Protein AF-A0A0H5D9F1-F1 (afdb_monomer_lite)

Sequence (57 aa):
MMSDDDSAAMLDRVARRYMNMSGEEFIARWTAGEWADTDLDSVPGLVDVWAYVPAVR

Radius of gyration: 10.82 Å; chains: 1; bounding box: 26×18×28 Å

pLDDT: mean 91.26, std 9.09, range [55.75, 97.88]

Structure (mmCIF, N/CA/C/O backbone):
data_AF-A0A0H5D9F1-F1
#
_entry.id 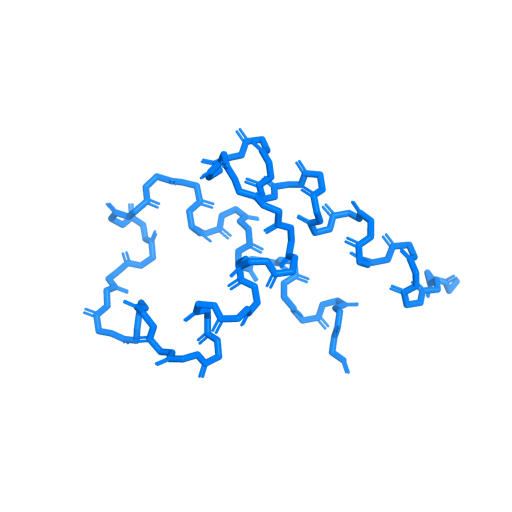  AF-A0A0H5D9F1-F1
#
loop_
_atom_site.group_PDB
_atom_site.id
_atom_site.type_symbol
_atom_site.label_atom_id
_atom_site.label_alt_id
_atom_site.label_comp_id
_atom_site.label_asym_id
_atom_site.label_entity_id
_atom_site.label_seq_id
_atom_site.pdbx_PDB_ins_code
_atom_site.Cartn_x
_atom_site.Cartn_y
_atom_site.Cartn_z
_atom_site.occupancy
_atom_site.B_iso_or_equiv
_atom_site.auth_seq_id
_atom_site.auth_comp_id
_atom_site.auth_asym_id
_atom_site.auth_atom_id
_atom_site.pdbx_PDB_model_num
ATOM 1 N N . MET A 1 1 ? 15.478 -3.645 -18.397 1.00 55.75 1 MET A N 1
ATOM 2 C CA . MET A 1 1 ? 15.695 -3.410 -16.959 1.00 55.75 1 MET A CA 1
ATOM 3 C C . MET A 1 1 ? 14.820 -2.219 -16.633 1.00 55.75 1 MET A C 1
ATOM 5 O O . MET A 1 1 ? 15.057 -1.181 -17.234 1.00 55.75 1 MET A O 1
ATOM 9 N N . MET A 1 2 ? 13.740 -2.399 -15.869 1.00 59.75 2 MET A N 1
ATOM 10 C CA . MET A 1 2 ? 13.044 -1.234 -15.309 1.00 59.75 2 MET A CA 1
ATOM 11 C C . MET A 1 2 ? 14.036 -0.535 -14.381 1.00 59.75 2 MET A C 1
ATOM 13 O O . MET A 1 2 ? 14.770 -1.231 -13.676 1.00 59.75 2 MET A O 1
ATOM 17 N N . SER A 1 3 ? 14.134 0.788 -14.462 1.00 76.69 3 SER A N 1
ATOM 18 C CA . SER A 1 3 ? 14.894 1.544 -13.470 1.00 76.69 3 SER A CA 1
ATOM 19 C C . SER A 1 3 ? 14.100 1.605 -12.165 1.00 76.69 3 SER A C 1
ATOM 21 O O . SER A 1 3 ? 12.875 1.467 -12.166 1.00 76.69 3 SER A O 1
ATOM 23 N N . ASP A 1 4 ? 14.790 1.853 -11.058 1.00 74.69 4 ASP A N 1
ATOM 24 C CA . ASP A 1 4 ? 14.147 2.047 -9.755 1.00 74.69 4 ASP A CA 1
ATOM 25 C C . ASP A 1 4 ? 13.133 3.211 -9.801 1.00 74.69 4 ASP A C 1
ATOM 27 O O . ASP A 1 4 ? 12.063 3.140 -9.194 1.00 74.69 4 ASP A O 1
ATOM 31 N N . ASP A 1 5 ? 13.415 4.235 -10.616 1.00 77.31 5 ASP A N 1
ATOM 32 C CA . ASP A 1 5 ? 12.517 5.366 -10.871 1.00 77.31 5 ASP A CA 1
ATOM 33 C C . ASP A 1 5 ? 11.219 4.940 -11.581 1.00 77.31 5 ASP A C 1
ATOM 35 O O . ASP A 1 5 ? 10.133 5.418 -11.236 1.00 77.31 5 ASP A O 1
ATOM 39 N N . ASP A 1 6 ? 11.298 4.010 -12.542 1.00 86.69 6 ASP A N 1
ATOM 40 C CA . ASP A 1 6 ? 10.117 3.486 -13.239 1.00 86.69 6 ASP A CA 1
ATOM 41 C C . ASP A 1 6 ? 9.227 2.685 -12.278 1.00 86.69 6 ASP A C 1
ATOM 43 O O . ASP A 1 6 ? 7.999 2.823 -12.292 1.00 86.69 6 ASP A O 1
ATOM 47 N N . SER A 1 7 ? 9.833 1.878 -11.404 1.00 87.19 7 SER A N 1
ATOM 48 C CA . SER A 1 7 ? 9.111 1.110 -10.384 1.00 87.19 7 SER A CA 1
ATOM 49 C C . SER A 1 7 ? 8.414 2.013 -9.363 1.00 87.19 7 SER A C 1
ATOM 51 O O . SER A 1 7 ? 7.243 1.788 -9.037 1.00 87.19 7 SER A O 1
ATOM 53 N N . ALA A 1 8 ? 9.090 3.068 -8.896 1.00 90.38 8 ALA A N 1
ATOM 54 C CA . ALA A 1 8 ? 8.508 4.043 -7.976 1.00 90.38 8 ALA A CA 1
ATOM 55 C C . ALA A 1 8 ? 7.328 4.800 -8.612 1.00 90.38 8 ALA A C 1
ATOM 57 O O . ALA A 1 8 ? 6.282 4.972 -7.978 1.00 90.38 8 ALA A O 1
ATOM 58 N N . ALA A 1 9 ? 7.447 5.186 -9.887 1.00 93.44 9 ALA A N 1
ATOM 59 C CA . ALA A 1 9 ? 6.363 5.833 -10.625 1.00 93.44 9 ALA A CA 1
ATOM 60 C C . ALA A 1 9 ? 5.149 4.907 -10.822 1.00 93.44 9 ALA A C 1
ATOM 62 O O . ALA A 1 9 ? 3.998 5.355 -10.751 1.00 93.44 9 ALA A O 1
ATOM 63 N N . MET A 1 10 ? 5.377 3.608 -11.049 1.00 93.81 10 MET A N 1
ATOM 64 C CA . MET A 1 10 ? 4.292 2.627 -11.133 1.00 93.81 10 MET A CA 1
ATOM 65 C C . MET A 1 10 ? 3.579 2.456 -9.793 1.00 93.81 10 MET A C 1
ATOM 67 O O . MET A 1 10 ? 2.346 2.487 -9.768 1.00 93.81 10 MET A O 1
ATOM 71 N N . LEU A 1 11 ? 4.323 2.344 -8.690 1.00 95.06 11 LEU A N 1
ATOM 72 C CA . LEU A 1 11 ? 3.734 2.258 -7.356 1.00 95.06 11 LEU A CA 1
ATOM 73 C C . LEU A 1 11 ? 2.905 3.506 -7.033 1.00 95.06 11 LEU A C 1
ATOM 75 O O . LEU A 1 11 ? 1.762 3.372 -6.600 1.00 95.06 11 LEU A O 1
ATOM 79 N N . ASP A 1 12 ? 3.428 4.707 -7.299 1.00 96.56 12 ASP A N 1
ATOM 80 C CA . ASP A 1 12 ? 2.694 5.958 -7.071 1.00 96.56 12 ASP A CA 1
ATOM 81 C C . ASP A 1 12 ? 1.381 6.001 -7.860 1.00 96.56 12 ASP A C 1
ATOM 83 O O . ASP A 1 12 ? 0.322 6.329 -7.318 1.00 96.56 12 ASP A O 1
ATOM 87 N N . ARG A 1 13 ? 1.408 5.576 -9.126 1.00 96.31 13 ARG A N 1
ATOM 88 C CA . ARG A 1 13 ? 0.203 5.515 -9.957 1.00 96.31 13 ARG A CA 1
ATOM 89 C C . ARG A 1 13 ? -0.845 4.543 -9.406 1.00 96.31 13 ARG A C 1
ATOM 91 O O . ARG A 1 13 ? -2.038 4.852 -9.449 1.00 96.31 13 ARG A O 1
ATOM 98 N N . VAL A 1 14 ? -0.424 3.372 -8.935 1.00 96.44 14 VAL A N 1
ATOM 99 C CA . VAL A 1 14 ? -1.317 2.325 -8.410 1.00 96.44 14 VAL A CA 1
ATOM 100 C C . VAL A 1 14 ? -1.867 2.732 -7.037 1.00 96.44 14 VAL A C 1
ATOM 102 O O . VAL A 1 14 ? -3.081 2.675 -6.841 1.00 96.44 14 VAL A O 1
ATOM 105 N N . ALA A 1 15 ? -1.027 3.261 -6.143 1.00 97.31 15 ALA A N 1
ATOM 106 C CA .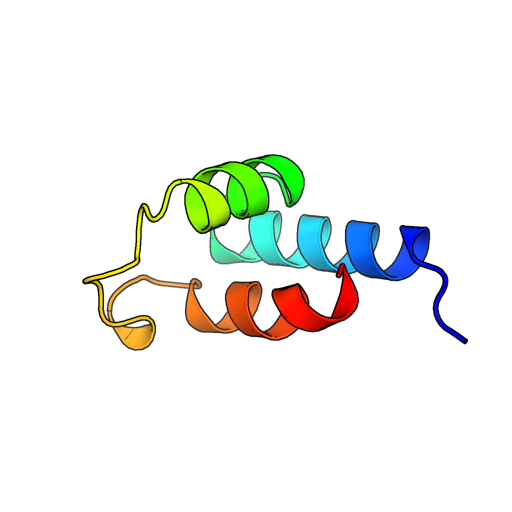 ALA A 1 15 ? -1.429 3.789 -4.836 1.00 97.31 15 ALA A CA 1
ATOM 107 C C . ALA A 1 15 ? -2.474 4.906 -4.964 1.00 97.31 15 ALA A C 1
ATOM 109 O O . ALA A 1 15 ? -3.518 4.868 -4.305 1.00 97.31 15 ALA A O 1
ATOM 110 N N . ARG A 1 16 ? -2.270 5.846 -5.898 1.00 97.88 16 ARG A N 1
ATOM 111 C CA . ARG A 1 16 ? -3.249 6.912 -6.165 1.00 97.88 16 ARG A CA 1
ATOM 112 C C . ARG A 1 16 ? -4.564 6.360 -6.688 1.00 97.88 16 ARG A C 1
ATOM 114 O O . ARG A 1 16 ? -5.625 6.835 -6.298 1.00 97.88 16 ARG A O 1
ATOM 121 N N . ARG A 1 17 ? -4.499 5.373 -7.585 1.00 97.44 17 ARG A N 1
ATOM 122 C CA . ARG A 1 17 ? -5.683 4.789 -8.222 1.00 97.44 17 ARG A CA 1
ATOM 123 C C . ARG A 1 17 ? -6.551 4.016 -7.235 1.00 97.44 17 ARG A C 1
ATOM 125 O O . ARG A 1 17 ? -7.771 4.129 -7.320 1.00 97.44 17 ARG A O 1
ATOM 132 N N . TYR A 1 18 ? -5.937 3.211 -6.375 1.00 97.31 18 TYR A N 1
ATOM 133 C CA . TYR A 1 18 ? -6.662 2.229 -5.567 1.00 97.31 18 TYR A CA 1
ATOM 134 C C . TYR A 1 18 ? -6.840 2.638 -4.109 1.00 97.31 18 TYR A C 1
ATOM 136 O O . TYR A 1 18 ? -7.817 2.231 -3.492 1.00 97.31 18 TYR A O 1
ATOM 144 N N . MET A 1 19 ? -5.949 3.473 -3.573 1.00 96.06 19 MET A N 1
ATOM 145 C CA . MET A 1 19 ? -5.962 3.866 -2.160 1.00 96.06 19 MET A CA 1
ATOM 146 C C . MET A 1 19 ? -5.986 5.382 -1.949 1.00 96.06 19 MET A C 1
ATOM 148 O O . MET A 1 19 ? -5.981 5.842 -0.810 1.00 96.06 19 MET A O 1
ATOM 152 N N . ASN A 1 20 ? -6.045 6.164 -3.033 1.00 97.12 20 ASN A N 1
ATOM 153 C CA . ASN A 1 20 ? -6.113 7.625 -2.996 1.00 97.12 20 ASN A CA 1
ATOM 154 C C . ASN A 1 20 ? -4.979 8.271 -2.167 1.00 97.12 20 ASN A C 1
ATOM 156 O O . ASN A 1 20 ? -5.188 9.283 -1.501 1.00 97.12 20 ASN A O 1
ATOM 160 N N . MET A 1 21 ? -3.779 7.685 -2.218 1.00 97.06 21 MET A N 1
ATOM 161 C CA . MET A 1 21 ? -2.562 8.178 -1.559 1.00 97.06 21 MET A CA 1
ATOM 162 C C . MET A 1 21 ? -1.354 8.083 -2.496 1.00 97.06 21 MET A C 1
ATOM 164 O O . MET A 1 21 ? -1.423 7.403 -3.521 1.00 97.06 21 MET A O 1
ATOM 168 N N . SER A 1 22 ? -0.258 8.779 -2.186 1.00 97.38 22 SER A N 1
ATOM 169 C CA . SER A 1 22 ? 0.978 8.640 -2.970 1.00 97.38 22 SER A CA 1
ATOM 170 C C . SER A 1 22 ? 1.654 7.289 -2.716 1.00 97.38 22 SER A C 1
ATOM 172 O O . SER A 1 22 ? 1.417 6.636 -1.698 1.00 97.38 22 SER A O 1
ATOM 174 N N . GLY A 1 23 ? 2.534 6.876 -3.632 1.00 95.50 23 GLY A N 1
ATOM 175 C CA . GLY A 1 23 ? 3.347 5.668 -3.434 1.00 9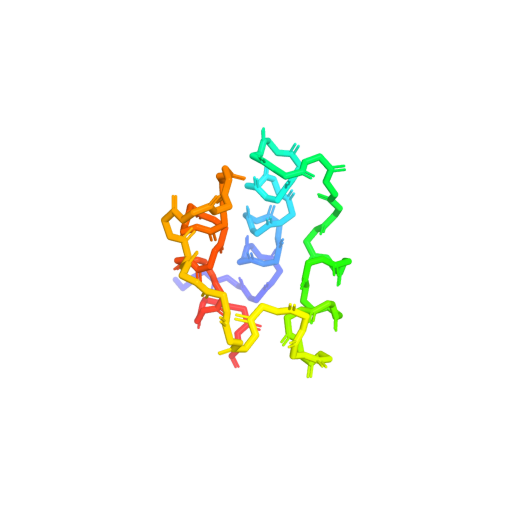5.50 23 GLY A CA 1
ATOM 176 C C . GLY A 1 23 ? 4.281 5.793 -2.226 1.00 95.50 23 GLY A C 1
ATOM 177 O O . GLY A 1 23 ? 4.442 4.846 -1.463 1.00 95.50 23 GLY A O 1
ATOM 178 N N . GLU A 1 24 ? 4.836 6.988 -2.008 1.00 95.69 24 GLU A N 1
ATOM 179 C CA . GLU A 1 24 ? 5.665 7.308 -0.840 1.00 95.69 24 GLU A CA 1
ATOM 180 C C . GLU A 1 24 ? 4.882 7.164 0.471 1.00 95.69 24 GLU A C 1
ATOM 182 O O . GLU A 1 24 ? 5.351 6.523 1.412 1.00 95.69 24 GLU A O 1
ATOM 187 N N . GLU A 1 25 ? 3.662 7.705 0.520 1.00 97.19 25 GLU A N 1
ATOM 188 C CA . GLU A 1 25 ? 2.787 7.584 1.683 1.00 97.19 25 GLU A CA 1
ATOM 189 C C . GLU A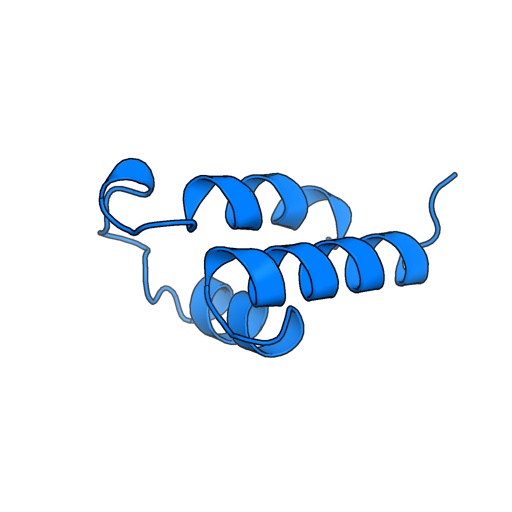 1 25 ? 2.431 6.120 1.951 1.00 97.19 25 GLU A C 1
ATOM 191 O O . GLU A 1 25 ? 2.517 5.666 3.093 1.00 97.19 25 GLU A O 1
ATOM 196 N N . PHE A 1 26 ? 2.112 5.358 0.903 1.00 96.81 26 PHE A N 1
ATOM 197 C CA . PHE A 1 26 ? 1.859 3.928 1.030 1.00 96.81 26 PHE A CA 1
ATOM 198 C C . PHE A 1 26 ? 3.060 3.186 1.638 1.00 96.81 26 PHE A C 1
ATOM 200 O O . PHE A 1 26 ? 2.887 2.420 2.584 1.00 96.81 26 PHE A O 1
ATOM 207 N N . ILE A 1 27 ? 4.284 3.431 1.153 1.00 95.44 27 ILE A N 1
ATOM 208 C CA . ILE A 1 27 ? 5.500 2.785 1.681 1.00 95.44 27 ILE A CA 1
ATOM 209 C C . ILE A 1 27 ? 5.765 3.177 3.133 1.00 95.44 27 ILE A C 1
ATOM 211 O O . ILE A 1 27 ? 6.154 2.315 3.928 1.00 95.44 27 ILE A O 1
ATOM 215 N N . ALA A 1 28 ? 5.548 4.442 3.496 1.00 95.75 28 ALA A N 1
ATOM 216 C CA . ALA A 1 28 ? 5.712 4.904 4.869 1.00 95.75 28 ALA A CA 1
ATOM 217 C C . ALA A 1 28 ? 4.766 4.154 5.821 1.00 95.75 28 ALA A C 1
ATOM 219 O O . ALA A 1 28 ? 5.214 3.599 6.826 1.00 95.75 28 ALA A O 1
ATOM 220 N N . ARG A 1 29 ? 3.482 4.056 5.461 1.00 95.81 29 ARG A N 1
ATOM 221 C CA . ARG A 1 29 ? 2.452 3.334 6.228 1.00 95.81 29 ARG A CA 1
ATOM 222 C C . ARG A 1 29 ? 2.703 1.826 6.278 1.00 95.81 29 ARG A C 1
ATOM 224 O O . ARG A 1 29 ? 2.627 1.210 7.341 1.00 95.81 29 ARG A O 1
ATOM 231 N N . TRP A 1 30 ? 3.097 1.241 5.146 1.00 94.69 30 TRP A N 1
ATOM 232 C CA . TRP A 1 30 ? 3.473 -0.170 5.040 1.00 94.69 30 TRP A CA 1
ATOM 233 C C . TRP A 1 30 ? 4.657 -0.506 5.954 1.00 94.69 30 TRP A C 1
ATOM 235 O O . TRP A 1 30 ? 4.620 -1.481 6.701 1.00 94.69 30 TRP A O 1
ATOM 245 N N . THR A 1 31 ? 5.696 0.330 5.943 1.00 94.19 31 THR A N 1
ATOM 246 C CA . THR A 1 31 ? 6.903 0.137 6.763 1.00 94.19 31 THR A CA 1
ATOM 247 C C . THR A 1 31 ? 6.641 0.402 8.247 1.00 94.19 31 THR A C 1
ATOM 249 O O . THR A 1 31 ? 7.274 -0.221 9.095 1.00 94.19 31 THR A O 1
ATOM 252 N N . ALA A 1 32 ? 5.677 1.269 8.571 1.00 95.81 32 ALA A N 1
ATOM 253 C CA . ALA A 1 32 ? 5.189 1.471 9.935 1.00 95.81 32 ALA A CA 1
ATOM 254 C C . ALA A 1 32 ? 4.337 0.299 10.462 1.00 95.81 32 ALA A C 1
ATOM 256 O O . ALA A 1 32 ? 4.023 0.267 11.650 1.00 95.81 32 ALA A O 1
ATOM 257 N N . GLY A 1 33 ? 3.976 -0.662 9.603 1.00 95.50 33 GLY A N 1
ATOM 258 C CA . GLY A 1 33 ? 3.167 -1.819 9.976 1.00 95.50 33 GLY A CA 1
ATOM 259 C C . GLY A 1 33 ? 1.672 -1.518 10.099 1.00 95.50 33 GLY A C 1
ATOM 260 O O . GLY A 1 33 ? 0.977 -2.267 10.777 1.00 95.50 33 GLY A O 1
ATOM 261 N N . GLU A 1 34 ? 1.162 -0.466 9.443 1.00 95.44 34 GLU A N 1
ATOM 262 C CA . GLU A 1 34 ? -0.254 -0.050 9.522 1.00 95.44 34 GLU A CA 1
ATOM 263 C C . GLU A 1 34 ? -1.237 -1.189 9.190 1.00 95.44 34 GLU A C 1
ATOM 265 O O . GLU A 1 34 ? -2.328 -1.245 9.750 1.00 95.44 34 GLU A O 1
ATOM 270 N N . TRP A 1 35 ? -0.822 -2.135 8.342 1.00 95.00 35 TRP A N 1
ATOM 271 C CA . TRP A 1 35 ? -1.621 -3.292 7.923 1.00 95.00 35 TRP A CA 1
ATOM 272 C C . TRP A 1 35 ? -1.045 -4.646 8.364 1.00 95.00 35 TRP A C 1
ATOM 274 O O . TRP A 1 35 ? -1.424 -5.670 7.807 1.00 95.00 35 TRP A O 1
ATOM 284 N N . ALA A 1 36 ? -0.135 -4.683 9.346 1.00 92.12 36 ALA A N 1
ATOM 285 C CA . ALA A 1 36 ? 0.553 -5.920 9.745 1.00 92.12 36 ALA A CA 1
ATOM 286 C C . ALA A 1 36 ? -0.401 -7.036 10.220 1.00 92.12 36 ALA A C 1
ATOM 288 O O . ALA A 1 36 ? -0.173 -8.204 9.917 1.00 92.12 36 ALA A O 1
ATOM 289 N N . ASP A 1 37 ? -1.482 -6.661 10.908 1.00 93.38 37 ASP A N 1
ATOM 290 C CA . ASP A 1 37 ? -2.506 -7.581 11.428 1.00 93.38 37 ASP A CA 1
ATOM 291 C C . ASP A 1 37 ? -3.822 -7.516 10.630 1.00 93.38 37 ASP A C 1
ATOM 293 O O . ASP A 1 37 ? -4.868 -7.983 11.084 1.00 93.38 37 ASP A O 1
ATOM 297 N N . THR A 1 38 ? -3.798 -6.888 9.452 1.00 93.50 38 THR A N 1
ATOM 298 C CA . THR A 1 38 ? -4.976 -6.721 8.595 1.00 93.50 38 THR A CA 1
ATOM 299 C C . THR A 1 38 ? -4.918 -7.695 7.429 1.00 93.50 38 THR A C 1
ATOM 301 O O . THR A 1 38 ? -3.898 -7.806 6.754 1.00 93.50 38 THR A O 1
ATOM 304 N N . ASP A 1 39 ? -6.031 -8.375 7.157 1.00 93.81 39 ASP A N 1
ATOM 305 C CA . ASP A 1 39 ? -6.171 -9.140 5.921 1.00 93.81 39 ASP A CA 1
ATOM 306 C C . ASP A 1 39 ? -6.115 -8.174 4.729 1.00 93.81 39 ASP A C 1
ATOM 308 O O . ASP A 1 39 ? -6.903 -7.228 4.657 1.00 93.81 39 ASP A O 1
ATOM 312 N N . LEU A 1 40 ? -5.185 -8.393 3.800 1.00 90.94 40 LEU A N 1
ATOM 313 C CA . LEU A 1 40 ? -4.983 -7.494 2.667 1.00 90.94 40 LEU A CA 1
ATOM 314 C C . LEU A 1 40 ? -6.245 -7.386 1.802 1.00 90.94 40 LEU A C 1
ATOM 316 O O . LEU A 1 40 ? -6.546 -6.300 1.307 1.00 90.94 40 LEU A O 1
ATOM 320 N N . ASP A 1 41 ? -7.010 -8.475 1.673 1.00 94.12 41 ASP A N 1
ATOM 321 C CA . ASP A 1 41 ? -8.262 -8.501 0.906 1.00 94.12 41 ASP A CA 1
ATOM 322 C C . ASP A 1 41 ? -9.389 -7.711 1.596 1.00 94.12 41 ASP A C 1
ATOM 324 O O . ASP A 1 41 ? -10.369 -7.313 0.961 1.00 94.12 41 ASP A O 1
ATOM 328 N N . SER A 1 42 ? -9.255 -7.447 2.900 1.00 95.06 42 SER A N 1
ATOM 329 C CA . SER A 1 42 ? -10.243 -6.682 3.669 1.00 95.06 42 SER A CA 1
ATOM 330 C C . SER A 1 42 ? -10.137 -5.169 3.463 1.00 95.06 42 SER A C 1
ATOM 332 O O . SER A 1 42 ? -11.089 -4.443 3.764 1.00 95.06 42 SER A O 1
ATOM 334 N N . VAL A 1 43 ? -9.012 -4.683 2.925 1.00 94.62 43 VAL A N 1
ATOM 335 C CA . VAL A 1 43 ? -8.791 -3.263 2.636 1.00 94.62 43 VAL A CA 1
ATOM 336 C C . VAL A 1 43 ? -8.867 -3.046 1.125 1.00 94.62 43 VAL A C 1
ATOM 338 O O . VAL A 1 43 ? -7.995 -3.518 0.392 1.00 94.62 43 VAL A O 1
ATOM 341 N N . PRO A 1 44 ? -9.873 -2.302 0.628 1.00 94.94 44 PRO A N 1
ATOM 342 C CA . PRO A 1 44 ? -10.009 -2.029 -0.796 1.00 94.94 44 PRO A CA 1
ATOM 343 C C . PRO A 1 44 ? -8.722 -1.453 -1.393 1.00 94.94 44 PRO A C 1
ATOM 345 O O . PRO A 1 44 ? -8.222 -0.423 -0.941 1.00 94.94 44 PRO A O 1
ATOM 348 N N . GLY A 1 45 ? -8.191 -2.133 -2.410 1.00 94.25 45 GLY A N 1
ATOM 349 C CA . GLY A 1 45 ? -6.998 -1.699 -3.130 1.00 94.25 45 GLY A CA 1
ATOM 350 C C . GLY A 1 45 ? -5.660 -2.056 -2.481 1.00 94.25 45 GLY A C 1
ATOM 351 O O . GLY A 1 45 ? -4.627 -1.858 -3.115 1.00 94.25 45 GLY A O 1
ATOM 352 N N . LEU A 1 46 ? -5.637 -2.598 -1.259 1.00 95.62 46 LEU A N 1
ATOM 353 C CA . LEU A 1 46 ? -4.382 -2.890 -0.562 1.00 95.62 46 LEU A CA 1
ATOM 354 C C . LEU A 1 46 ? -3.591 -4.014 -1.239 1.00 95.62 46 LEU A C 1
ATOM 356 O O . LEU A 1 46 ? -2.392 -3.854 -1.448 1.00 95.62 46 LEU A O 1
ATOM 360 N N . VAL A 1 47 ? -4.245 -5.105 -1.650 1.00 95.81 47 VAL A N 1
ATOM 361 C CA . VAL A 1 47 ? -3.595 -6.179 -2.430 1.00 95.81 47 VAL A CA 1
ATOM 362 C C . VAL A 1 47 ? -3.027 -5.649 -3.746 1.00 95.81 47 VAL A C 1
ATOM 364 O O . VAL A 1 47 ? -1.888 -5.966 -4.095 1.00 95.81 47 VAL A O 1
ATOM 367 N N . ASP A 1 48 ? -3.792 -4.808 -4.449 1.00 95.38 48 ASP A N 1
ATOM 368 C CA . ASP A 1 48 ? -3.389 -4.240 -5.738 1.00 95.38 48 ASP A CA 1
ATOM 369 C C . ASP A 1 48 ? -2.128 -3.384 -5.617 1.00 95.38 48 ASP A C 1
ATOM 371 O O . ASP A 1 48 ? -1.268 -3.446 -6.491 1.00 95.38 48 ASP A O 1
ATOM 375 N N . VAL A 1 49 ? -1.992 -2.596 -4.544 1.00 94.94 49 VAL A N 1
ATOM 376 C CA . VAL A 1 49 ? -0.806 -1.754 -4.311 1.00 94.94 49 VAL A CA 1
ATOM 377 C C . VAL A 1 49 ? 0.352 -2.577 -3.739 1.00 94.94 49 VAL A C 1
ATOM 379 O O . VAL A 1 49 ? 1.493 -2.429 -4.182 1.00 94.94 49 VAL A O 1
ATOM 382 N N . TRP A 1 50 ? 0.072 -3.490 -2.803 1.00 93.81 50 TRP A N 1
ATOM 383 C CA . TRP A 1 50 ? 1.070 -4.361 -2.176 1.00 93.81 50 TRP A CA 1
ATOM 384 C C . TRP A 1 50 ? 1.851 -5.196 -3.197 1.00 93.81 50 TRP A C 1
ATOM 386 O O . TRP A 1 50 ? 3.067 -5.349 -3.064 1.00 93.81 50 TRP A O 1
ATOM 396 N N . ALA A 1 51 ? 1.186 -5.664 -4.258 1.00 92.50 51 ALA A N 1
ATOM 397 C CA . ALA A 1 51 ? 1.811 -6.439 -5.331 1.00 92.50 51 ALA A CA 1
ATOM 398 C C . ALA A 1 51 ? 2.989 -5.717 -6.021 1.00 92.50 51 ALA A C 1
ATOM 400 O O . ALA A 1 51 ? 3.845 -6.372 -6.617 1.00 92.50 51 ALA A O 1
ATOM 401 N N . TYR A 1 52 ? 3.063 -4.385 -5.923 1.00 91.88 52 TYR A N 1
ATOM 402 C CA . TYR A 1 52 ? 4.127 -3.569 -6.514 1.00 91.88 52 TYR A CA 1
ATOM 403 C C . TYR A 1 52 ? 5.273 -3.266 -5.542 1.00 91.88 52 TYR A C 1
ATOM 405 O O . TYR A 1 52 ? 6.339 -2.851 -5.988 1.00 91.88 52 TYR A O 1
ATOM 413 N N . VAL A 1 53 ? 5.113 -3.512 -4.236 1.00 89.62 53 VAL A N 1
ATOM 414 C CA . VAL A 1 53 ? 6.146 -3.230 -3.218 1.00 89.62 53 VAL A CA 1
ATOM 415 C C . VAL A 1 53 ? 7.486 -3.918 -3.509 1.00 89.62 53 VAL A C 1
ATOM 417 O O . VAL A 1 53 ? 8.513 -3.254 -3.366 1.00 89.62 53 VAL A O 1
ATOM 420 N N . PRO A 1 54 ? 7.540 -5.197 -3.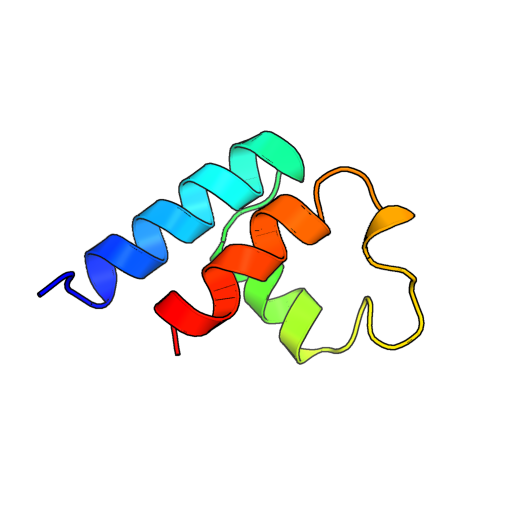938 1.00 88.19 54 PRO A N 1
ATOM 421 C CA . PRO A 1 54 ? 8.813 -5.855 -4.234 1.00 88.19 54 PRO A CA 1
ATOM 422 C C . PRO A 1 54 ? 9.582 -5.237 -5.407 1.00 88.19 54 PRO A C 1
ATOM 424 O O . PRO A 1 54 ? 10.778 -5.462 -5.509 1.00 88.19 54 PRO A O 1
ATOM 427 N N . ALA A 1 55 ? 8.917 -4.491 -6.296 1.00 82.25 55 ALA A N 1
ATOM 428 C CA . ALA A 1 55 ? 9.560 -3.874 -7.456 1.00 82.25 55 ALA A CA 1
ATOM 429 C C . ALA A 1 55 ? 10.310 -2.575 -7.113 1.00 82.25 55 ALA A C 1
ATOM 431 O O . ALA A 1 55 ? 11.083 -2.091 -7.935 1.00 82.25 55 ALA A O 1
ATOM 432 N N . VAL A 1 56 ? 10.058 -2.007 -5.929 1.00 80.31 56 VAL A N 1
ATOM 433 C CA . VAL A 1 56 ? 10.620 -0.727 -5.460 1.00 80.31 56 VAL A CA 1
ATOM 434 C C . VAL A 1 56 ? 11.624 -0.931 -4.308 1.00 80.31 56 VAL A C 1
ATOM 436 O O . VAL A 1 56 ? 11.991 0.025 -3.631 1.00 80.31 56 VAL A O 1
ATOM 439 N N . ARG A 1 57 ? 12.031 -2.180 -4.044 1.00 64.31 57 ARG A N 1
ATOM 440 C CA . ARG A 1 57 ? 12.999 -2.583 -3.009 1.00 64.31 57 ARG A CA 1
ATOM 441 C C . ARG A 1 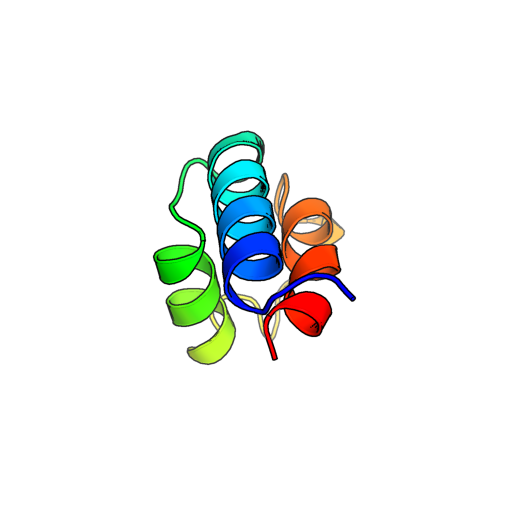57 ? 14.219 -3.234 -3.641 1.00 64.31 57 ARG A C 1
ATOM 443 O O . ARG A 1 57 ? 15.314 -3.033 -3.077 1.00 64.31 57 ARG A O 1
#

Foldseek 3Di:
DQDLVNLLVVLQVLCCVWVVDGSVVLVVCVVVCVCVVPDQVVRTSSVVSVVSVVVND

Secondary structure (DSSP, 8-state):
---HHHHHHHHHHHHHHHHSS-HHHHHHHHHTTTTTTS-GGGSTTHHHHHTTGGGG-